Protein AF-W7BDD4-F1 (afdb_monomer_lite)

pLDDT: mean 86.6, std 10.97, range [45.09, 96.81]

Organism: NCBI:txid1265819

Secondary structure (DSSP, 8-state):
---HHHHHHHHHHHHHHHHHHHHHHHHHHHH---HHHHHHHHHHHHHHHHHHHHHHHHTHHHHHHTT---HHHHHHHHHHHHHHHHHHHHHHHHHHTS-PPPGGGGT--HHHHHHHHHHHHHHHHHHHHHHHHIIIIIS---HHHH--SHHHHHHHHH--HHHHHHHHHHHHHHHHHHHHT-

Foldseek 3Di:
DDDLVLLLVLLVVLLVQLVVLVVVLVCLVVVDVDPVCNLQCSLQSLLVSLVVSCCVSVPVLVVLQAVFDDPPLLVVLQVVCLVVVVVVVVVCCVVVVHDDDDPCLVPDEPVSLVPRVLSNLLSVLSSLLSNLCSVCVRVPDDSVVSDDDPLNVSCVVGVYSVSSSVSVSSSVVVVCVVSHVD

Radius of gyration: 17.55 Å; chains: 1; bounding box: 46×33×45 Å

Structure (mmCIF, N/CA/C/O backbone):
data_AF-W7BDD4-F1
#
_entry.id   AF-W7BDD4-F1
#
loop_
_atom_site.group_PDB
_atom_site.id
_atom_site.type_symbol
_atom_site.label_atom_id
_atom_site.label_alt_id
_atom_site.label_comp_id
_atom_site.label_asym_id
_atom_site.label_entity_id
_atom_site.label_seq_id
_atom_site.pdbx_PDB_ins_code
_atom_site.Cartn_x
_atom_site.Cartn_y
_atom_site.Cartn_z
_atom_site.occupancy
_atom_site.B_iso_or_equiv
_atom_site.auth_seq_id
_atom_site.auth_comp_id
_atom_site.auth_asym_id
_atom_site.auth_atom_id
_atom_site.pdbx_PDB_model_num
ATOM 1 N N . MET A 1 1 ? -22.333 1.802 19.879 1.00 45.09 1 MET A N 1
ATOM 2 C CA . MET A 1 1 ? -21.244 0.810 19.996 1.00 45.09 1 MET A CA 1
ATOM 3 C C . MET A 1 1 ? -21.472 -0.240 18.925 1.00 45.09 1 MET A C 1
ATOM 5 O O . MET A 1 1 ? -22.524 -0.866 18.953 1.00 45.09 1 MET A O 1
ATOM 9 N N . GLU A 1 2 ? -20.578 -0.361 17.939 1.00 57.28 2 GLU A N 1
ATOM 10 C CA . GLU A 1 2 ? -20.676 -1.432 16.935 1.00 57.28 2 GLU A CA 1
ATOM 11 C C . GLU A 1 2 ? -20.551 -2.805 17.618 1.00 57.28 2 GLU A C 1
ATOM 13 O O . GLU A 1 2 ? -19.867 -2.960 18.630 1.00 57.28 2 GLU A O 1
ATOM 18 N N . ASN A 1 3 ? -21.282 -3.796 17.106 1.00 76.31 3 ASN A N 1
ATOM 19 C CA . ASN A 1 3 ? -21.284 -5.151 17.648 1.00 76.31 3 ASN A CA 1
ATOM 20 C C . ASN A 1 3 ? -19.917 -5.817 17.362 1.00 76.31 3 ASN A C 1
ATOM 22 O O . ASN A 1 3 ? -19.571 -5.959 16.186 1.00 76.31 3 ASN A O 1
ATOM 26 N N . PRO A 1 4 ? -19.174 -6.297 18.380 1.00 78.19 4 PRO A N 1
ATOM 27 C CA . PRO A 1 4 ? -17.846 -6.899 18.201 1.00 78.19 4 PRO A CA 1
ATOM 28 C C . PRO A 1 4 ? -17.807 -8.057 17.194 1.00 78.19 4 PRO A C 1
ATOM 30 O O . PRO A 1 4 ? -16.793 -8.292 16.537 1.00 78.19 4 PRO A O 1
ATOM 33 N N . LEU A 1 5 ? -18.916 -8.789 17.043 1.00 79.69 5 LEU A N 1
ATOM 34 C CA . LEU A 1 5 ? -19.037 -9.864 16.057 1.00 79.69 5 LEU A CA 1
ATOM 35 C C . LEU A 1 5 ? -19.104 -9.327 14.623 1.00 79.69 5 LEU A C 1
ATOM 37 O O . LEU A 1 5 ? -18.570 -9.956 13.712 1.00 79.69 5 LEU A O 1
ATOM 41 N N . ILE A 1 6 ? -19.747 -8.174 14.414 1.00 84.31 6 ILE A N 1
ATOM 42 C CA . ILE A 1 6 ? -19.828 -7.521 13.101 1.00 84.31 6 ILE A CA 1
ATOM 43 C C . ILE A 1 6 ? -18.444 -7.018 12.691 1.00 84.31 6 ILE A C 1
ATOM 45 O O . ILE A 1 6 ? -18.032 -7.254 11.556 1.00 84.31 6 ILE A O 1
ATOM 49 N N . ASP A 1 7 ? -17.695 -6.407 13.610 1.00 86.25 7 ASP A N 1
ATOM 50 C CA . ASP A 1 7 ? -16.331 -5.954 13.324 1.00 86.25 7 ASP A CA 1
ATOM 51 C C . ASP A 1 7 ? -15.404 -7.115 12.978 1.00 86.25 7 ASP A C 1
ATOM 53 O O . ASP A 1 7 ? -14.725 -7.067 11.952 1.00 86.25 7 ASP A O 1
ATOM 57 N N . ARG A 1 8 ? -15.440 -8.213 13.741 1.00 90.19 8 ARG A N 1
ATOM 58 C CA . ARG A 1 8 ? -14.639 -9.400 13.410 1.00 90.19 8 ARG A CA 1
ATOM 59 C C . ARG A 1 8 ? -14.986 -9.968 12.034 1.00 90.19 8 ARG A C 1
ATOM 61 O O . ARG A 1 8 ? -14.080 -10.293 11.271 1.00 90.19 8 ARG A O 1
ATOM 68 N N . LYS A 1 9 ? -16.277 -10.034 11.681 1.00 92.19 9 LYS A N 1
ATOM 69 C CA . LYS A 1 9 ? -16.722 -10.460 10.341 1.00 92.19 9 LYS A CA 1
ATOM 70 C C . LYS A 1 9 ? -16.169 -9.552 9.240 1.00 92.19 9 LYS A C 1
ATOM 72 O O . LYS A 1 9 ? -15.631 -10.072 8.267 1.00 92.19 9 LYS A O 1
ATOM 77 N N . LYS A 1 10 ? -16.245 -8.224 9.405 1.00 93.00 10 LYS A N 1
ATOM 78 C CA . LYS A 1 10 ? -15.636 -7.260 8.469 1.00 93.00 10 LYS A CA 1
ATOM 79 C C . LYS A 1 10 ? -14.129 -7.508 8.335 1.00 93.00 10 LYS A C 1
ATOM 81 O O . LYS A 1 10 ? -13.620 -7.547 7.222 1.00 93.00 10 LYS A O 1
ATOM 86 N N . GLY A 1 11 ? -13.430 -7.729 9.452 1.00 93.00 11 GLY A N 1
ATOM 87 C CA . GLY A 1 11 ? -11.992 -8.006 9.475 1.00 93.00 11 GLY A CA 1
ATOM 88 C C . GLY A 1 11 ? -11.604 -9.250 8.672 1.00 93.00 11 GLY A C 1
ATOM 89 O O . GLY A 1 11 ? -10.758 -9.169 7.785 1.00 93.00 11 GLY A O 1
ATOM 90 N N . TYR A 1 12 ? -12.258 -10.387 8.924 1.00 94.38 12 TYR A N 1
ATOM 91 C CA . TYR A 1 12 ? -12.008 -11.612 8.156 1.00 94.38 12 TYR A CA 1
ATOM 92 C C . TYR A 1 12 ? -12.335 -11.446 6.672 1.00 94.38 12 TYR A C 1
ATOM 94 O O . TYR A 1 12 ? -11.579 -11.920 5.828 1.00 94.38 12 TYR A O 1
ATOM 102 N N . LEU A 1 13 ? -13.426 -10.746 6.353 1.00 96.12 13 LEU A N 1
ATOM 103 C CA . LEU A 1 13 ? -13.834 -10.504 4.974 1.00 96.12 13 LEU A CA 1
ATOM 104 C C . LEU A 1 13 ? -12.804 -9.660 4.211 1.00 96.12 13 LEU A C 1
ATOM 106 O O . LEU A 1 13 ? -12.457 -10.015 3.090 1.00 96.12 13 LEU A O 1
ATOM 110 N N . ILE A 1 14 ? -12.271 -8.595 4.820 1.00 96.00 14 ILE A N 1
ATOM 111 C CA . ILE A 1 14 ? -11.219 -7.768 4.206 1.00 96.00 14 ILE A CA 1
ATOM 112 C C . ILE A 1 14 ? -9.972 -8.606 3.919 1.00 96.00 14 ILE A C 1
ATOM 114 O O . ILE A 1 14 ? -9.432 -8.529 2.820 1.00 96.00 14 ILE A O 1
ATOM 118 N N . ILE A 1 15 ? -9.524 -9.425 4.878 1.00 94.62 15 ILE A N 1
ATOM 119 C CA . ILE A 1 15 ? -8.333 -10.268 4.700 1.00 94.62 15 ILE A CA 1
ATOM 120 C C . ILE A 1 15 ? -8.561 -11.307 3.599 1.00 94.62 15 ILE A C 1
ATOM 122 O O . ILE A 1 15 ? -7.702 -11.478 2.738 1.00 94.62 15 ILE A O 1
ATOM 126 N N . LEU A 1 16 ? -9.718 -11.974 3.598 1.00 96.31 16 LEU A N 1
ATOM 127 C CA . LEU A 1 16 ? -10.063 -12.958 2.575 1.00 96.31 16 LEU A CA 1
ATOM 128 C C . LEU A 1 16 ? -10.082 -12.325 1.181 1.00 96.31 16 LEU A C 1
ATOM 130 O O . LEU A 1 16 ? -9.476 -12.864 0.260 1.00 96.31 16 LEU A O 1
ATOM 134 N N . ILE A 1 17 ? -10.731 -11.167 1.036 1.00 96.44 17 ILE A N 1
ATOM 135 C CA . ILE A 1 17 ? -10.776 -10.451 -0.239 1.00 96.44 17 ILE A CA 1
ATOM 136 C C . ILE A 1 17 ? -9.374 -10.003 -0.654 1.00 96.44 17 ILE A C 1
ATOM 138 O O . ILE A 1 17 ? -9.021 -10.191 -1.806 1.00 96.44 17 ILE A O 1
ATOM 142 N N . ALA A 1 18 ? -8.545 -9.489 0.257 1.00 94.44 18 ALA A N 1
ATOM 143 C CA . ALA A 1 18 ? -7.176 -9.091 -0.070 1.00 94.44 18 ALA A CA 1
ATOM 144 C C . ALA A 1 18 ? -6.326 -10.269 -0.579 1.00 94.44 18 ALA A C 1
ATOM 146 O O . ALA A 1 18 ? -5.572 -10.107 -1.537 1.00 94.44 18 ALA A O 1
ATOM 147 N N . ILE A 1 19 ? -6.477 -11.459 0.019 1.00 94.44 19 ILE A N 1
ATOM 148 C CA . ILE A 1 19 ? -5.819 -12.686 -0.457 1.00 94.44 19 ILE A CA 1
ATOM 149 C C . ILE A 1 19 ? -6.317 -13.041 -1.860 1.00 94.44 19 ILE A C 1
ATOM 151 O O . ILE A 1 19 ? -5.500 -13.259 -2.748 1.00 94.44 19 ILE A O 1
ATOM 155 N N . ILE A 1 20 ? -7.636 -13.044 -2.078 1.00 95.88 20 ILE A N 1
ATOM 156 C CA . ILE A 1 20 ? -8.231 -13.332 -3.391 1.00 95.88 20 ILE A CA 1
ATOM 157 C C . ILE A 1 20 ? -7.739 -12.329 -4.439 1.00 95.88 20 ILE A C 1
ATOM 159 O O . ILE A 1 20 ? -7.295 -12.743 -5.505 1.00 95.88 20 ILE A O 1
ATOM 163 N N . THR A 1 21 ? -7.755 -11.030 -4.137 1.00 94.94 21 THR A N 1
ATOM 164 C CA . THR A 1 21 ? -7.259 -9.971 -5.022 1.00 94.94 21 THR A CA 1
ATOM 165 C C . THR A 1 21 ? -5.792 -10.199 -5.374 1.00 94.94 21 THR A C 1
ATOM 167 O O . THR A 1 21 ? -5.449 -10.203 -6.551 1.00 94.94 21 THR A O 1
ATOM 170 N N . GLY A 1 22 ? -4.934 -10.473 -4.385 1.00 91.06 22 GLY A N 1
ATOM 171 C CA . GLY A 1 22 ? -3.519 -10.762 -4.627 1.00 91.06 22 GLY A CA 1
ATOM 172 C C . GLY A 1 22 ? -3.302 -12.017 -5.478 1.00 91.06 22 GLY A C 1
ATOM 173 O O . GLY A 1 22 ? -2.483 -12.005 -6.392 1.00 91.06 22 GLY A O 1
ATOM 174 N N . SER A 1 23 ? -4.060 -13.089 -5.237 1.00 92.44 23 SER A N 1
ATOM 175 C CA . SER A 1 23 ? -3.989 -14.312 -6.046 1.00 92.44 23 SER A CA 1
ATOM 176 C C . SER A 1 23 ? -4.475 -14.096 -7.481 1.00 92.44 23 SER A C 1
ATOM 178 O O . SER A 1 23 ? -3.841 -14.579 -8.415 1.00 92.44 23 SER A O 1
ATOM 180 N N . LEU A 1 24 ? -5.566 -13.350 -7.674 1.00 94.00 24 LEU A N 1
ATOM 181 C CA . LEU A 1 24 ? -6.080 -13.016 -9.004 1.00 94.00 24 LEU A CA 1
ATOM 182 C C . LEU A 1 24 ? -5.120 -12.106 -9.771 1.00 94.00 24 LEU A C 1
ATOM 184 O O . LEU A 1 24 ? -4.930 -12.312 -10.965 1.00 94.00 24 LEU A O 1
ATOM 188 N N . TYR A 1 25 ? -4.477 -11.157 -9.087 1.00 91.81 25 TYR A N 1
ATOM 189 C CA . TYR A 1 25 ? -3.449 -10.302 -9.676 1.00 91.81 25 TYR A CA 1
ATOM 190 C C . TYR A 1 25 ? -2.301 -11.131 -10.271 1.00 91.81 25 TYR A C 1
ATOM 192 O O . TYR A 1 25 ? -1.921 -10.922 -11.419 1.00 91.81 25 TYR A O 1
ATOM 200 N N . GLN A 1 26 ? -1.818 -12.142 -9.539 1.00 90.12 26 GLN A N 1
ATOM 201 C CA . GLN A 1 26 ? -0.775 -13.054 -10.033 1.00 90.12 26 GLN A CA 1
ATOM 202 C C . GLN A 1 26 ? -1.238 -13.925 -11.209 1.00 90.12 26 GLN A C 1
ATOM 204 O O . GLN A 1 26 ? -0.418 -14.379 -12.001 1.00 90.12 26 GLN A O 1
ATOM 209 N N . ALA A 1 27 ? -2.546 -14.153 -11.347 1.00 91.88 27 ALA A N 1
ATOM 210 C CA . ALA A 1 27 ? -3.117 -14.918 -12.449 1.00 91.88 27 ALA A CA 1
ATOM 211 C C . ALA A 1 27 ? -3.376 -14.080 -13.716 1.00 91.88 27 ALA A C 1
ATOM 213 O O . ALA A 1 27 ? -3.622 -14.662 -14.774 1.00 91.88 27 ALA A O 1
ATOM 214 N N . LEU A 1 28 ? -3.302 -12.741 -13.651 1.00 90.62 28 LEU A N 1
ATOM 215 C CA . LEU A 1 28 ? -3.559 -11.858 -14.799 1.00 90.62 28 LEU A CA 1
ATOM 216 C C . LEU A 1 28 ? -2.740 -12.216 -16.056 1.00 90.62 28 LEU A C 1
ATOM 218 O O . LEU A 1 28 ? -3.347 -12.270 -17.130 1.00 90.62 28 LEU A O 1
ATOM 222 N N . PRO A 1 29 ? -1.429 -12.535 -15.972 1.00 90.44 29 PRO A N 1
ATOM 223 C CA . PRO A 1 29 ? -0.635 -12.890 -17.152 1.00 90.44 29 PRO A CA 1
ATOM 224 C C . PRO A 1 29 ? -1.104 -14.170 -17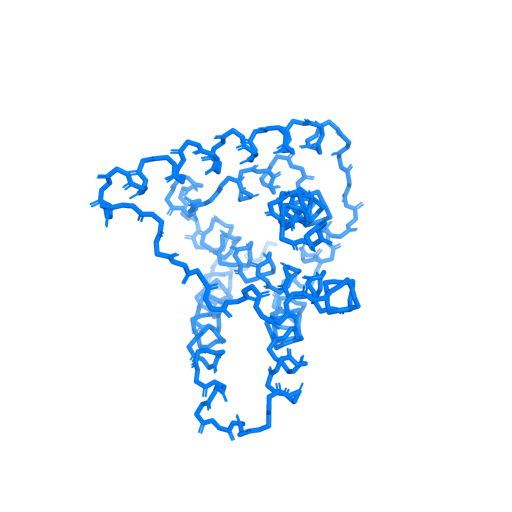.859 1.00 90.44 29 PRO A C 1
ATOM 226 O O . PRO A 1 29 ? -0.812 -14.366 -19.035 1.00 90.44 29 PRO A O 1
ATOM 229 N N . HIS A 1 30 ? -1.835 -15.050 -17.166 1.00 90.94 30 HIS A N 1
ATOM 230 C CA . HIS A 1 30 ? -2.387 -16.273 -17.757 1.00 90.94 30 HIS A CA 1
ATOM 231 C C . HIS A 1 30 ? -3.702 -16.035 -18.507 1.00 90.94 30 HIS A C 1
ATOM 233 O O . HIS A 1 30 ? -4.104 -16.870 -19.315 1.00 90.94 30 HIS A O 1
ATOM 239 N N . VAL A 1 31 ? -4.378 -14.916 -18.237 1.00 90.06 31 VAL A N 1
ATOM 240 C CA . VAL A 1 31 ? -5.686 -14.579 -18.820 1.00 90.06 31 VAL A CA 1
ATOM 241 C C . VAL A 1 31 ? -5.549 -13.529 -19.921 1.00 90.06 31 VAL A C 1
ATOM 243 O O . VAL A 1 31 ? -6.290 -13.560 -20.902 1.00 90.06 31 VAL A O 1
ATOM 246 N N . ILE A 1 32 ? -4.602 -12.599 -19.779 1.00 89.75 32 ILE A N 1
ATOM 247 C CA . ILE A 1 32 ? -4.411 -11.478 -20.699 1.00 89.75 32 ILE A CA 1
ATOM 248 C C . ILE A 1 32 ? -3.110 -11.676 -21.472 1.00 89.75 32 ILE A C 1
ATOM 250 O O . ILE A 1 32 ? -2.023 -11.569 -20.917 1.00 89.75 32 ILE A O 1
ATOM 254 N N . SER A 1 33 ? -3.224 -11.908 -22.779 1.00 87.81 33 SER A N 1
ATOM 255 C CA . SER A 1 33 ? -2.062 -12.107 -23.658 1.00 87.81 33 SER A CA 1
ATOM 256 C C . SER A 1 33 ? -1.463 -10.805 -24.208 1.00 87.81 33 SER A C 1
ATOM 258 O O . SER A 1 33 ? -0.348 -10.815 -24.720 1.00 87.81 33 SER A O 1
ATOM 260 N N . SER A 1 34 ? -2.189 -9.683 -24.140 1.00 89.12 34 SER A N 1
ATOM 261 C CA . SER A 1 34 ? -1.686 -8.377 -24.590 1.00 89.12 34 SER A CA 1
ATOM 262 C C . SER A 1 34 ? -0.854 -7.719 -23.491 1.00 89.12 34 SER A C 1
ATOM 264 O O . SER A 1 34 ? -1.375 -7.454 -22.410 1.00 89.12 34 SER A O 1
ATOM 266 N N . THR A 1 35 ? 0.408 -7.401 -23.786 1.00 83.31 35 THR A N 1
ATOM 267 C CA . THR A 1 35 ? 1.341 -6.751 -22.848 1.00 83.31 35 THR A CA 1
ATOM 268 C C . THR A 1 35 ? 0.824 -5.398 -22.363 1.00 83.31 35 THR A C 1
ATOM 270 O O . THR A 1 35 ? 0.711 -5.177 -21.163 1.00 83.31 35 THR A O 1
ATOM 273 N N . VAL A 1 36 ? 0.385 -4.537 -23.285 1.00 82.81 36 VAL A N 1
ATOM 274 C CA . VAL A 1 36 ? -0.165 -3.208 -22.963 1.00 82.81 36 VAL A CA 1
ATOM 275 C C . VAL A 1 36 ? -1.416 -3.312 -22.084 1.00 82.81 36 VAL A C 1
ATOM 277 O O . VAL A 1 36 ? -1.578 -2.552 -21.125 1.00 82.81 36 VAL A O 1
ATOM 280 N N . ALA A 1 37 ? -2.312 -4.254 -22.395 1.00 85.69 37 ALA A N 1
ATOM 281 C CA . ALA A 1 37 ? -3.518 -4.463 -21.601 1.00 85.69 37 ALA A CA 1
ATOM 282 C C . ALA A 1 37 ? -3.188 -5.030 -20.215 1.00 85.69 37 ALA A C 1
ATOM 284 O O . ALA A 1 37 ? -3.782 -4.590 -19.236 1.00 85.69 37 ALA A O 1
ATOM 285 N N . LEU A 1 38 ? -2.242 -5.970 -20.127 1.00 88.06 38 LEU A N 1
ATOM 286 C CA . LEU A 1 38 ? -1.797 -6.579 -18.875 1.00 88.06 38 LEU A CA 1
ATOM 287 C C . LEU A 1 38 ? -1.171 -5.542 -17.940 1.00 88.06 38 LEU A C 1
ATOM 289 O O . LEU A 1 38 ? -1.531 -5.492 -16.769 1.00 88.06 38 LEU A O 1
ATOM 293 N N . GLU A 1 39 ? -0.288 -4.692 -18.457 1.00 85.00 39 GLU A N 1
ATOM 294 C CA . GLU A 1 39 ? 0.356 -3.614 -17.702 1.00 85.00 39 GLU A CA 1
ATOM 295 C C . GLU A 1 39 ? -0.656 -2.586 -17.196 1.00 85.00 39 GLU A C 1
ATOM 297 O O . GLU A 1 39 ? -0.679 -2.254 -16.010 1.00 85.00 39 GLU A O 1
ATOM 302 N N . THR A 1 40 ? -1.538 -2.121 -18.086 1.00 86.25 40 THR A N 1
ATOM 303 C CA . THR A 1 40 ? -2.574 -1.149 -17.726 1.00 86.25 40 THR A CA 1
ATOM 304 C C . THR A 1 40 ? -3.511 -1.750 -16.682 1.00 86.25 40 THR A C 1
ATOM 306 O O . THR A 1 40 ? -3.729 -1.162 -15.628 1.00 86.25 40 THR A O 1
ATOM 309 N N . LEU A 1 41 ? -4.050 -2.946 -16.929 1.00 89.81 41 LEU A N 1
ATOM 310 C CA . LEU A 1 41 ? -4.953 -3.598 -15.984 1.00 89.81 41 LEU A CA 1
ATOM 311 C C . LEU A 1 41 ? -4.253 -3.883 -14.662 1.00 89.81 41 LEU A C 1
ATOM 313 O O . LEU A 1 41 ? -4.832 -3.584 -13.625 1.00 89.81 41 LEU A O 1
ATOM 317 N N . GLY A 1 42 ? -3.013 -4.371 -14.684 1.00 89.19 42 GLY A N 1
ATOM 318 C CA . GLY A 1 42 ? -2.215 -4.613 -13.486 1.00 89.19 42 GLY A CA 1
ATOM 319 C C . GLY A 1 42 ? -2.064 -3.357 -12.625 1.00 89.19 42 GLY A C 1
ATOM 320 O O . GLY A 1 42 ? -2.360 -3.394 -11.430 1.00 89.19 42 GLY A O 1
ATOM 321 N N . ALA A 1 43 ? -1.724 -2.219 -13.236 1.00 90.38 43 ALA A N 1
ATOM 322 C CA . ALA A 1 43 ? -1.559 -0.953 -12.524 1.00 90.38 43 ALA A CA 1
ATOM 323 C C . ALA A 1 43 ? -2.832 -0.493 -11.788 1.00 90.38 43 ALA A C 1
ATOM 325 O O . ALA A 1 43 ? -2.750 0.080 -10.702 1.00 90.38 43 ALA A O 1
ATOM 326 N N . TYR A 1 44 ? -4.016 -0.768 -12.346 1.00 93.62 44 TYR A N 1
ATOM 327 C CA . TYR A 1 44 ? -5.292 -0.346 -11.758 1.00 93.62 44 TYR A CA 1
ATOM 328 C C . TYR A 1 44 ? -6.020 -1.446 -10.963 1.00 93.62 44 TYR A C 1
ATOM 330 O O . TYR A 1 44 ? -6.938 -1.143 -10.201 1.00 93.62 44 TYR A O 1
ATOM 338 N N . PHE A 1 45 ? -5.636 -2.718 -11.098 1.00 94.50 45 PHE A N 1
ATOM 339 C CA . PHE A 1 45 ? -6.387 -3.859 -10.562 1.00 94.50 45 PHE A CA 1
ATOM 340 C C . PHE A 1 45 ? -6.549 -3.789 -9.040 1.00 94.50 45 PHE A C 1
ATOM 342 O O . PHE A 1 45 ? -7.668 -3.778 -8.517 1.00 94.50 45 PHE A O 1
ATOM 349 N N . ASN A 1 46 ? -5.425 -3.686 -8.327 1.00 94.44 46 ASN A N 1
ATOM 350 C CA . ASN A 1 46 ? -5.415 -3.679 -6.866 1.00 94.44 46 ASN A CA 1
ATOM 351 C C . ASN A 1 46 ? -6.105 -2.433 -6.309 1.00 94.44 46 ASN A C 1
ATOM 353 O O . ASN A 1 46 ? -6.909 -2.546 -5.383 1.00 94.44 46 ASN A O 1
ATOM 357 N N . VAL A 1 47 ? -5.836 -1.257 -6.892 1.00 95.81 47 VAL A N 1
ATOM 358 C CA . VAL A 1 47 ? -6.426 0.003 -6.423 1.00 95.81 47 VAL A CA 1
ATOM 359 C C . VAL A 1 47 ? -7.938 -0.003 -6.601 1.00 95.81 47 VAL A C 1
ATOM 361 O O . VAL A 1 47 ? -8.641 0.313 -5.649 1.00 95.81 47 VAL A O 1
ATOM 364 N N . LEU A 1 48 ? -8.467 -0.439 -7.747 1.00 96.06 48 LEU A N 1
ATOM 365 C CA . LEU A 1 48 ? -9.911 -0.445 -7.986 1.00 96.06 48 LEU A CA 1
ATOM 366 C C . LEU A 1 48 ? -10.639 -1.402 -7.038 1.00 96.06 48 LEU A C 1
ATOM 368 O O . LEU A 1 48 ? -11.598 -1.004 -6.374 1.00 96.06 48 LEU A O 1
ATOM 372 N N . ILE A 1 49 ? -10.170 -2.649 -6.935 1.00 96.06 49 ILE A N 1
ATOM 373 C CA . ILE A 1 49 ? -10.835 -3.667 -6.115 1.00 96.06 49 ILE A CA 1
ATOM 374 C C . ILE A 1 49 ? -10.742 -3.302 -4.634 1.00 96.06 49 ILE A C 1
ATOM 376 O O . ILE A 1 49 ? -11.763 -3.265 -3.941 1.00 96.06 49 ILE A O 1
ATOM 380 N N . MET A 1 50 ? -9.540 -2.991 -4.140 1.00 96.56 50 MET A N 1
ATOM 381 C CA . MET A 1 50 ? -9.359 -2.698 -2.720 1.00 96.56 50 MET A CA 1
ATOM 382 C C . MET A 1 50 ? -10.021 -1.385 -2.318 1.00 96.56 50 MET A C 1
ATOM 384 O O . MET A 1 50 ? -10.594 -1.324 -1.232 1.00 96.56 50 MET A O 1
ATOM 388 N N . PHE A 1 51 ? -10.032 -0.363 -3.179 1.00 96.69 51 PHE A N 1
ATOM 389 C CA . PHE A 1 51 ? -10.748 0.879 -2.892 1.00 96.69 51 PHE A CA 1
ATOM 390 C C . PHE A 1 51 ? -12.243 0.620 -2.694 1.00 96.69 51 PHE A C 1
ATOM 392 O O . PHE A 1 51 ? -12.800 1.031 -1.678 1.00 96.69 51 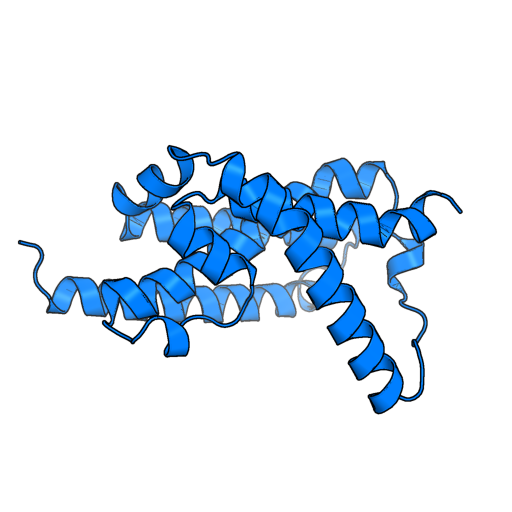PHE A O 1
ATOM 399 N N . ILE A 1 52 ? -12.891 -0.105 -3.615 1.00 96.81 52 ILE A N 1
ATOM 400 C CA . ILE A 1 52 ? -14.325 -0.421 -3.520 1.00 96.81 52 ILE A CA 1
ATOM 401 C C . ILE A 1 52 ? -14.614 -1.225 -2.249 1.00 96.81 52 ILE A C 1
ATOM 403 O O . ILE A 1 52 ? -15.519 -0.885 -1.487 1.00 96.81 52 ILE A O 1
ATOM 407 N N . VAL A 1 53 ? -13.832 -2.271 -1.985 1.00 95.94 53 VAL A N 1
ATOM 408 C CA . VAL A 1 53 ? -14.031 -3.159 -0.831 1.00 95.94 53 VAL A CA 1
ATOM 409 C C . VAL A 1 53 ? -13.877 -2.400 0.485 1.00 95.94 53 VAL A C 1
ATOM 411 O O . VAL A 1 53 ? -14.743 -2.487 1.359 1.00 95.94 53 VAL A O 1
ATOM 414 N N . LEU A 1 54 ? -12.800 -1.627 0.631 1.00 96.44 54 LEU A N 1
ATOM 415 C CA . LEU A 1 54 ? -12.535 -0.865 1.849 1.00 96.44 54 LEU A CA 1
ATOM 416 C C . LEU A 1 54 ? -13.556 0.259 2.031 1.00 96.44 54 LEU A C 1
ATOM 418 O O . LEU A 1 54 ? -14.058 0.447 3.139 1.00 96.44 54 LEU A O 1
ATOM 422 N N . PHE A 1 55 ? -13.945 0.940 0.954 1.00 96.19 55 PHE A N 1
ATOM 423 C CA . PHE A 1 55 ? -14.998 1.948 0.997 1.00 96.19 55 PHE A CA 1
ATOM 424 C C . PHE A 1 55 ? -16.332 1.360 1.475 1.00 96.19 55 PHE A C 1
ATOM 426 O O . PHE A 1 55 ? -16.967 1.925 2.365 1.00 96.19 55 PHE A O 1
ATOM 433 N N . LEU A 1 56 ? -16.745 0.203 0.949 1.00 95.31 56 LEU A N 1
ATOM 434 C CA . LEU A 1 56 ? -18.013 -0.431 1.322 1.00 95.31 56 LEU A CA 1
ATOM 435 C C . LEU A 1 56 ? -18.014 -0.967 2.761 1.00 95.31 56 LEU A C 1
ATOM 437 O O . LEU A 1 56 ? -19.027 -0.838 3.457 1.00 95.31 56 LEU A O 1
ATOM 441 N N . LEU A 1 57 ? -16.903 -1.558 3.215 1.00 94.56 57 LEU A N 1
ATOM 442 C CA . LEU A 1 57 ? -16.825 -2.235 4.516 1.00 94.56 57 LEU A CA 1
ATOM 443 C C . LEU A 1 57 ? -16.470 -1.305 5.683 1.00 94.56 57 LEU A C 1
ATOM 445 O O . LEU A 1 57 ? -16.980 -1.503 6.789 1.00 94.56 57 LEU A O 1
ATOM 449 N N . LEU A 1 58 ? -15.611 -0.310 5.451 1.00 93.75 58 LEU A N 1
ATOM 450 C CA . LEU A 1 58 ? -15.083 0.585 6.489 1.00 93.75 58 LEU A CA 1
ATOM 451 C C . LEU A 1 58 ? -15.679 2.002 6.422 1.00 93.75 58 LEU A C 1
ATOM 453 O O . LEU A 1 58 ? -15.701 2.700 7.436 1.00 93.75 58 LEU A O 1
ATOM 457 N N . LYS A 1 59 ? -16.195 2.432 5.261 1.00 91.44 59 LYS A N 1
ATOM 458 C CA . LYS A 1 59 ? -16.877 3.723 5.041 1.00 91.44 59 LYS A CA 1
ATOM 459 C C . LYS A 1 59 ? -16.150 4.919 5.670 1.00 91.44 59 LYS A C 1
ATOM 461 O O . LYS A 1 59 ? -15.175 5.411 5.113 1.00 91.44 59 LYS A O 1
ATOM 466 N N . SER A 1 60 ? -16.623 5.400 6.823 1.00 91.75 60 SER A N 1
ATOM 467 C CA . SER A 1 60 ? -16.077 6.569 7.516 1.00 91.75 60 SER A CA 1
ATOM 468 C C . SER A 1 60 ? -14.635 6.370 7.966 1.00 91.75 60 SER A C 1
ATOM 470 O O . SER A 1 60 ? -13.854 7.310 7.873 1.00 91.75 60 SER A O 1
ATOM 472 N N . GLU A 1 61 ? -14.278 5.165 8.418 1.00 92.88 61 GLU A N 1
ATOM 473 C CA . GLU A 1 61 ? -12.905 4.842 8.819 1.00 92.88 61 GLU A CA 1
ATOM 474 C C . GLU A 1 61 ? -11.965 4.927 7.613 1.00 92.88 61 GLU A C 1
ATOM 476 O O . GLU A 1 61 ? -10.895 5.511 7.716 1.00 92.88 61 GLU A O 1
ATOM 481 N N . PHE A 1 62 ? -12.395 4.416 6.456 1.00 95.06 62 PHE A N 1
ATOM 482 C CA . PHE A 1 62 ? -11.626 4.480 5.215 1.00 95.06 62 PHE A CA 1
ATOM 483 C C . PHE A 1 62 ? -11.466 5.911 4.701 1.00 95.06 62 PHE A C 1
ATOM 485 O O . PHE A 1 62 ? -10.363 6.331 4.370 1.00 95.06 62 PHE A O 1
ATOM 492 N N . LEU A 1 63 ? -12.553 6.688 4.677 1.00 94.44 63 LEU A N 1
ATOM 493 C CA . LEU A 1 63 ? -12.502 8.088 4.252 1.00 94.44 63 LEU A CA 1
ATOM 494 C C . LEU A 1 63 ? -11.610 8.941 5.158 1.00 94.44 63 LEU A C 1
ATOM 496 O O . LEU A 1 63 ? -11.050 9.929 4.693 1.00 94.44 63 LEU A O 1
ATOM 500 N N . ASP A 1 64 ? -11.472 8.581 6.435 1.00 94.25 64 ASP A N 1
ATOM 501 C CA . ASP A 1 64 ? -10.569 9.267 7.357 1.00 94.25 64 ASP A CA 1
ATOM 502 C C . ASP A 1 64 ? -9.098 9.144 6.925 1.00 94.25 64 ASP A C 1
ATOM 504 O O . ASP A 1 64 ? -8.357 10.120 7.013 1.00 94.25 64 ASP A O 1
ATOM 508 N N . TRP A 1 65 ? -8.690 8.013 6.337 1.00 94.19 65 TRP A N 1
ATOM 509 C CA . TRP A 1 65 ? -7.305 7.785 5.892 1.00 94.19 65 TRP A CA 1
ATOM 510 C C . TRP A 1 65 ? -6.829 8.786 4.833 1.00 94.19 65 TRP A C 1
ATOM 512 O O . TRP A 1 65 ? -5.631 9.041 4.716 1.00 94.19 65 TRP A O 1
ATOM 522 N N . PHE A 1 66 ? -7.759 9.359 4.066 1.00 93.81 66 PHE A N 1
ATOM 523 C CA . PHE A 1 66 ? -7.477 10.335 3.010 1.00 93.81 66 PHE A CA 1
ATOM 524 C C . PHE A 1 66 ? -7.553 11.787 3.494 1.00 93.81 66 PHE A C 1
ATOM 526 O O . PHE A 1 66 ? -7.217 12.696 2.736 1.00 93.81 66 PHE A O 1
ATOM 533 N N . LYS A 1 67 ? -8.001 12.031 4.730 1.00 91.62 67 LYS A N 1
ATOM 534 C CA . LYS A 1 67 ? -8.132 13.390 5.282 1.00 91.62 67 LYS A CA 1
ATOM 535 C C . LYS A 1 67 ? -6.861 13.873 5.957 1.00 91.62 67 LYS A C 1
ATOM 537 O O . LYS A 1 67 ? -6.617 15.075 6.017 1.00 91.62 67 LYS A O 1
ATOM 542 N N . HIS A 1 68 ? -6.068 12.949 6.488 1.00 88.31 68 HIS A N 1
ATOM 543 C CA . HIS A 1 68 ? -4.860 13.292 7.224 1.00 88.31 68 HIS A CA 1
ATOM 544 C C . HIS A 1 68 ? -3.678 13.435 6.281 1.00 88.31 68 HIS A C 1
ATOM 546 O O . HIS A 1 68 ? -3.542 12.706 5.298 1.00 88.31 68 HIS A O 1
ATOM 552 N N . PHE A 1 69 ? -2.781 14.348 6.625 1.00 91.25 69 PHE A N 1
ATOM 553 C CA . PHE A 1 69 ? -1.477 14.483 5.999 1.00 91.25 69 PHE A CA 1
ATOM 554 C C . PHE A 1 69 ? -0.467 14.894 7.064 1.00 91.25 69 PHE A C 1
ATOM 556 O O . PHE A 1 69 ? -0.758 15.740 7.909 1.00 91.25 69 PHE A O 1
ATOM 563 N N . SER A 1 70 ? 0.726 14.301 7.050 1.00 91.38 70 SER A N 1
ATOM 564 C CA . SER A 1 70 ? 1.757 14.622 8.035 1.00 91.38 70 SER A CA 1
ATOM 565 C C . SER A 1 70 ? 3.118 14.812 7.387 1.00 91.38 70 SER A C 1
ATOM 567 O O . SER A 1 70 ? 3.814 13.852 7.059 1.00 91.38 70 SER A O 1
ATOM 569 N N . PHE A 1 71 ? 3.533 16.074 7.290 1.00 92.06 71 PHE A N 1
ATOM 570 C CA . PHE A 1 71 ? 4.836 16.441 6.742 1.00 92.06 71 PHE A CA 1
ATOM 571 C C . PHE A 1 71 ? 6.002 15.901 7.584 1.00 92.06 71 PHE A C 1
ATOM 573 O O . PHE A 1 71 ? 7.008 15.442 7.049 1.00 92.06 71 PHE A O 1
ATOM 580 N N . LYS A 1 72 ? 5.832 15.857 8.914 1.00 93.12 72 LYS A N 1
ATOM 581 C CA . LYS A 1 72 ? 6.808 15.265 9.840 1.00 93.12 72 LYS A CA 1
ATOM 582 C C . LYS A 1 72 ? 7.117 13.810 9.479 1.00 93.12 72 LYS A C 1
ATOM 584 O O . LYS A 1 72 ? 8.280 13.425 9.419 1.00 93.12 72 LYS A O 1
ATOM 589 N N . TRP A 1 73 ? 6.080 13.000 9.259 1.00 92.44 73 TRP A N 1
ATOM 590 C CA . TRP A 1 73 ? 6.252 11.579 8.950 1.00 92.44 73 TRP A CA 1
ATOM 591 C C . TRP A 1 73 ? 6.709 11.333 7.517 1.00 92.44 73 TRP A C 1
ATOM 593 O O . TRP A 1 73 ? 7.372 10.332 7.286 1.00 92.44 73 TRP A O 1
ATOM 603 N N . LEU A 1 74 ? 6.440 12.256 6.594 1.00 92.12 74 LEU A N 1
ATOM 604 C CA . LEU A 1 74 ? 7.006 12.227 5.247 1.00 92.12 74 LEU A CA 1
ATOM 605 C C . LEU A 1 74 ? 8.529 12.433 5.276 1.00 92.12 74 LEU A C 1
ATOM 607 O O . LEU A 1 74 ? 9.260 11.601 4.744 1.00 92.12 74 LEU A O 1
ATOM 611 N N . ILE A 1 75 ? 9.016 13.470 5.976 1.00 91.44 75 ILE A N 1
ATOM 612 C CA . ILE A 1 75 ? 10.462 13.738 6.115 1.00 91.44 75 ILE A CA 1
ATOM 613 C C . ILE A 1 75 ? 11.187 12.582 6.802 1.00 91.44 75 ILE A C 1
ATOM 615 O O . ILE A 1 75 ? 12.324 12.292 6.458 1.00 91.44 75 ILE A O 1
ATOM 619 N N . ILE A 1 76 ? 10.559 11.929 7.781 1.00 92.06 76 ILE A N 1
ATOM 620 C CA . ILE A 1 76 ? 11.159 10.775 8.466 1.00 92.06 76 ILE A CA 1
ATOM 621 C C . ILE A 1 76 ? 11.070 9.519 7.590 1.00 92.06 76 ILE A C 1
ATOM 623 O O . ILE A 1 76 ? 12.014 8.735 7.533 1.00 92.06 76 ILE A O 1
ATOM 627 N N . GLY A 1 77 ? 9.935 9.314 6.923 1.00 90.00 77 GLY A N 1
ATOM 628 C CA . GLY A 1 77 ? 9.622 8.097 6.186 1.00 90.00 77 GLY A CA 1
ATOM 629 C C . GLY A 1 77 ? 10.508 7.883 4.968 1.00 90.00 77 GLY A C 1
ATOM 630 O O . GLY A 1 77 ? 11.007 6.777 4.796 1.00 90.00 77 GLY A O 1
ATOM 631 N N . ILE A 1 78 ? 10.754 8.930 4.172 1.00 91.00 78 ILE A N 1
ATOM 632 C CA . ILE A 1 78 ? 11.593 8.853 2.962 1.00 91.00 78 ILE A CA 1
ATOM 633 C C . ILE A 1 78 ? 13.015 8.341 3.271 1.00 91.00 78 ILE A C 1
ATOM 635 O O . ILE A 1 78 ? 13.385 7.285 2.754 1.00 91.00 78 ILE A O 1
ATOM 639 N N . PRO A 1 79 ? 13.825 9.007 4.121 1.00 91.50 79 PRO A N 1
ATOM 640 C CA . PRO A 1 79 ? 15.179 8.548 4.416 1.00 91.50 79 PRO A CA 1
ATOM 641 C C . PRO A 1 79 ? 15.172 7.201 5.135 1.00 91.50 79 PRO A C 1
ATOM 643 O O . PRO A 1 79 ? 16.031 6.366 4.869 1.00 91.50 79 PRO A O 1
ATOM 646 N N . PHE A 1 80 ? 14.195 6.951 6.012 1.00 91.19 80 PHE A N 1
ATOM 647 C CA . PHE A 1 80 ? 14.102 5.672 6.706 1.00 91.19 80 PHE A CA 1
ATOM 648 C C . PHE A 1 80 ? 13.857 4.510 5.736 1.00 91.19 80 PHE A C 1
ATOM 650 O O . PHE A 1 80 ? 14.541 3.491 5.830 1.00 91.19 80 PHE A O 1
ATOM 657 N N . LEU A 1 81 ? 12.934 4.665 4.781 1.00 90.06 81 LEU A N 1
ATOM 658 C CA . LEU A 1 81 ? 12.651 3.633 3.786 1.00 90.06 81 LEU A CA 1
ATOM 659 C C . LEU A 1 81 ? 13.846 3.413 2.849 1.00 90.06 81 LEU A C 1
ATOM 661 O O . LEU A 1 81 ? 14.179 2.265 2.577 1.00 90.06 81 LEU A O 1
ATOM 665 N N . LEU A 1 82 ? 14.550 4.476 2.442 1.00 88.94 82 LEU A N 1
ATOM 666 C CA . LEU A 1 82 ? 15.782 4.366 1.649 1.00 88.94 82 LEU A CA 1
ATOM 667 C C . LEU A 1 82 ? 16.878 3.581 2.381 1.00 88.94 82 LEU A C 1
ATOM 669 O O . LEU A 1 82 ? 17.492 2.690 1.794 1.00 88.94 82 LEU A O 1
ATOM 673 N N . ILE A 1 83 ? 17.101 3.871 3.666 1.00 90.00 83 ILE A N 1
ATOM 674 C CA . ILE A 1 83 ? 18.086 3.155 4.489 1.00 90.00 83 ILE A CA 1
ATOM 675 C C . ILE A 1 83 ? 17.699 1.680 4.606 1.00 90.00 83 ILE A C 1
ATOM 677 O O . ILE A 1 83 ? 18.510 0.808 4.297 1.00 90.00 83 ILE A O 1
ATOM 681 N N . VAL A 1 84 ? 16.461 1.387 5.018 1.00 88.50 84 VAL A N 1
ATOM 682 C CA . VAL A 1 84 ? 15.994 0.003 5.194 1.00 88.50 84 VAL A CA 1
ATOM 683 C C . VAL A 1 84 ? 16.030 -0.761 3.870 1.00 88.50 84 VAL A C 1
ATOM 685 O O . VAL A 1 84 ? 16.501 -1.895 3.850 1.00 88.50 84 VAL A O 1
ATOM 688 N N . GLY A 1 85 ? 15.599 -0.144 2.769 1.00 85.81 85 GLY A N 1
ATOM 689 C CA . GLY A 1 85 ? 15.621 -0.743 1.435 1.00 85.81 85 GLY A CA 1
ATOM 690 C C . GLY A 1 85 ? 17.037 -1.056 0.956 1.00 85.81 85 GLY A C 1
ATOM 691 O O . GLY A 1 85 ? 17.295 -2.160 0.481 1.00 85.81 85 GLY A O 1
ATOM 692 N N . THR A 1 86 ? 17.984 -0.136 1.161 1.00 85.50 86 THR A N 1
ATOM 693 C CA . THR A 1 86 ? 19.393 -0.344 0.786 1.00 85.50 86 THR A CA 1
ATOM 694 C C . THR A 1 86 ? 20.027 -1.464 1.610 1.00 85.50 86 THR A C 1
ATOM 696 O O . THR A 1 86 ? 20.693 -2.342 1.060 1.00 85.50 86 THR A O 1
ATOM 699 N N . LEU A 1 87 ? 19.788 -1.478 2.926 1.00 88.56 87 LEU A N 1
ATOM 700 C CA . LEU A 1 87 ? 20.280 -2.530 3.817 1.00 88.56 87 LEU A CA 1
ATOM 701 C C . LEU A 1 87 ? 19.683 -3.897 3.464 1.00 88.56 87 LEU A C 1
ATOM 703 O O . LEU A 1 87 ? 20.424 -4.870 3.346 1.00 88.56 87 LEU A O 1
ATOM 707 N N . ALA A 1 88 ? 18.368 -3.971 3.247 1.00 86.94 88 ALA A N 1
ATOM 708 C CA . ALA A 1 88 ? 17.691 -5.202 2.850 1.00 86.94 88 ALA A CA 1
ATOM 709 C C . ALA A 1 88 ? 18.209 -5.726 1.502 1.00 86.94 88 ALA A C 1
ATOM 711 O O . ALA A 1 88 ? 18.501 -6.913 1.387 1.00 86.94 88 ALA A O 1
ATOM 712 N N . SER A 1 89 ? 18.399 -4.840 0.518 1.00 82.06 89 SER A N 1
ATOM 713 C CA . SER A 1 89 ? 18.980 -5.179 -0.788 1.00 82.06 89 SER A CA 1
ATOM 714 C C . SER A 1 89 ? 20.415 -5.700 -0.662 1.00 82.06 89 SER A C 1
ATOM 716 O O . SER A 1 89 ? 20.776 -6.707 -1.269 1.00 82.06 89 SER A O 1
ATOM 718 N N . SER A 1 90 ? 21.222 -5.077 0.202 1.00 85.88 90 SER A N 1
ATOM 719 C CA . SER A 1 90 ? 22.608 -5.489 0.453 1.00 85.88 90 SER A CA 1
ATOM 720 C C . SER A 1 90 ? 22.671 -6.880 1.090 1.00 85.88 90 SER A C 1
ATOM 722 O O . SER A 1 90 ? 23.440 -7.730 0.650 1.00 85.88 90 SER A O 1
ATOM 724 N N . ILE A 1 91 ? 21.816 -7.138 2.086 1.00 87.00 91 ILE A N 1
ATOM 725 C CA . ILE A 1 91 ? 21.682 -8.456 2.720 1.00 87.00 91 ILE A CA 1
ATOM 726 C C . ILE A 1 91 ? 21.220 -9.497 1.696 1.00 87.00 91 ILE A C 1
ATOM 728 O O . ILE A 1 91 ? 21.790 -10.583 1.628 1.00 87.00 91 ILE A O 1
ATOM 732 N N . TRP A 1 92 ? 20.217 -9.168 0.878 1.00 83.88 92 TRP A N 1
ATOM 733 C CA . TRP A 1 92 ? 19.715 -10.075 -0.149 1.00 83.88 92 TRP A CA 1
ATOM 734 C C . TRP A 1 92 ? 20.787 -10.425 -1.181 1.00 83.88 92 TRP A C 1
ATOM 736 O O . TRP A 1 92 ? 20.966 -11.598 -1.482 1.00 83.88 92 TRP A O 1
ATOM 746 N N . SER A 1 93 ? 21.551 -9.443 -1.662 1.00 84.12 93 SER A N 1
ATOM 747 C CA . SER A 1 93 ? 22.639 -9.656 -2.625 1.00 84.12 93 SER A CA 1
ATOM 748 C C . SER A 1 93 ? 23.711 -10.619 -2.094 1.00 84.12 93 SER A C 1
ATOM 750 O O . SER A 1 93 ? 24.178 -11.492 -2.826 1.00 84.12 93 SER A O 1
ATOM 752 N N . LEU A 1 94 ? 24.043 -10.522 -0.800 1.00 86.62 94 LEU A N 1
ATOM 753 C CA . LEU A 1 94 ? 24.986 -11.431 -0.137 1.00 86.62 94 LEU A CA 1
ATOM 754 C C . LEU A 1 94 ? 24.458 -12.870 -0.051 1.00 86.62 94 LEU A C 1
ATOM 756 O O . LEU A 1 94 ? 25.235 -13.811 -0.187 1.00 86.62 94 LEU A O 1
ATOM 760 N N . ILE A 1 95 ? 23.153 -13.045 0.175 1.00 87.94 95 ILE A N 1
ATOM 761 C CA . ILE A 1 95 ? 22.515 -14.367 0.288 1.00 87.94 95 ILE A CA 1
ATOM 762 C C . ILE A 1 95 ? 22.282 -14.989 -1.095 1.00 87.94 95 ILE A C 1
ATOM 764 O O . ILE A 1 95 ? 22.493 -16.185 -1.278 1.00 87.94 95 ILE A O 1
ATOM 768 N N . ALA A 1 96 ? 21.843 -14.187 -2.064 1.00 82.06 96 ALA A N 1
ATOM 769 C CA . ALA A 1 96 ? 21.446 -14.634 -3.395 1.00 82.06 96 ALA A CA 1
ATOM 770 C C . ALA A 1 96 ? 22.626 -14.809 -4.369 1.00 82.06 96 ALA A C 1
ATOM 772 O O . ALA A 1 96 ? 22.430 -15.311 -5.473 1.00 82.06 96 ALA A O 1
ATOM 773 N N . GLY A 1 97 ? 23.847 -14.428 -3.974 1.00 76.69 97 GLY A N 1
ATOM 774 C CA . GLY A 1 97 ? 25.046 -14.595 -4.800 1.00 76.69 97 GLY A CA 1
ATOM 775 C C . GLY A 1 97 ? 25.191 -13.558 -5.919 1.00 76.69 97 GLY A C 1
ATOM 776 O O . GLY A 1 97 ? 25.821 -13.846 -6.934 1.00 76.69 97 GLY A O 1
ATOM 777 N N . GLY A 1 98 ? 24.631 -12.358 -5.735 1.00 64.94 98 GLY A N 1
ATOM 778 C CA . GLY A 1 98 ? 24.695 -11.248 -6.688 1.00 64.94 98 GLY A CA 1
ATOM 779 C C . GLY A 1 98 ? 23.327 -10.773 -7.184 1.00 64.94 98 GLY A C 1
ATOM 780 O O . GLY A 1 98 ? 22.288 -11.380 -6.934 1.00 64.94 98 GLY A O 1
ATOM 781 N N . THR A 1 99 ? 23.323 -9.642 -7.889 1.00 59.12 99 THR A N 1
ATOM 782 C CA . THR A 1 99 ? 22.119 -9.075 -8.504 1.00 59.12 99 THR A CA 1
ATOM 783 C C . THR A 1 99 ? 21.861 -9.769 -9.838 1.00 59.12 99 THR A C 1
ATOM 785 O O . THR A 1 99 ? 22.553 -9.496 -10.817 1.00 59.12 99 THR A O 1
ATOM 788 N N . THR A 1 100 ? 20.875 -10.662 -9.903 1.00 52.50 100 THR A N 1
ATOM 789 C CA . THR A 1 100 ? 20.330 -11.115 -11.191 1.00 52.50 100 THR A CA 1
ATOM 790 C C . THR A 1 100 ? 19.805 -9.900 -11.958 1.00 52.50 100 THR A C 1
ATOM 792 O O . THR A 1 100 ? 19.065 -9.098 -11.383 1.00 52.50 100 THR A O 1
ATOM 795 N N . GLU A 1 101 ? 20.186 -9.734 -13.228 1.00 48.59 101 GLU A N 1
ATOM 796 C CA . GLU A 1 101 ? 19.642 -8.666 -14.074 1.00 48.59 101 GLU A CA 1
ATOM 797 C C . GLU A 1 101 ? 18.111 -8.775 -14.126 1.00 48.59 101 GLU A C 1
ATOM 799 O O . GLU A 1 101 ? 17.556 -9.779 -14.572 1.00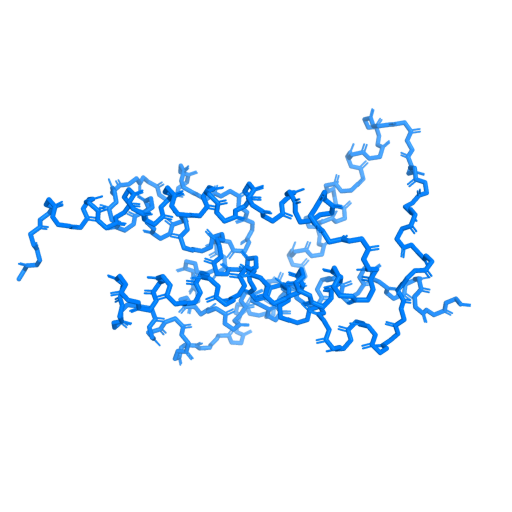 48.59 101 GLU A O 1
ATOM 804 N N . ASN A 1 102 ? 17.415 -7.744 -13.642 1.00 50.94 102 ASN A N 1
ATOM 805 C CA . ASN A 1 102 ? 15.962 -7.672 -13.742 1.00 50.94 102 ASN A CA 1
ATOM 806 C C . ASN A 1 102 ? 15.567 -7.410 -15.202 1.00 50.94 102 ASN A C 1
ATOM 808 O O . ASN A 1 102 ? 15.901 -6.367 -15.767 1.00 50.94 102 ASN A O 1
ATOM 812 N N . SER A 1 103 ? 14.773 -8.310 -15.787 1.00 51.84 103 SER A N 1
ATOM 813 C CA . SER A 1 103 ? 14.176 -8.168 -17.128 1.00 51.84 103 SER A CA 1
ATOM 814 C C . SER A 1 103 ? 13.259 -6.938 -17.277 1.00 51.84 103 SER A C 1
ATOM 816 O O . SER A 1 103 ? 12.935 -6.533 -18.394 1.00 51.84 103 SER A O 1
ATOM 818 N N . ILE A 1 104 ? 12.896 -6.299 -16.157 1.00 49.72 104 ILE A N 1
ATOM 819 C CA . ILE A 1 104 ? 12.050 -5.097 -16.056 1.00 49.72 104 ILE A CA 1
ATOM 820 C C . ILE A 1 104 ? 12.740 -3.850 -16.644 1.00 49.72 104 ILE A C 1
ATOM 822 O O . ILE A 1 104 ? 12.068 -2.923 -17.093 1.00 49.72 104 ILE A O 1
ATOM 826 N N . ASN A 1 105 ? 14.077 -3.837 -16.729 1.00 52.47 105 ASN A N 1
ATOM 827 C CA . ASN A 1 105 ? 14.840 -2.698 -17.262 1.00 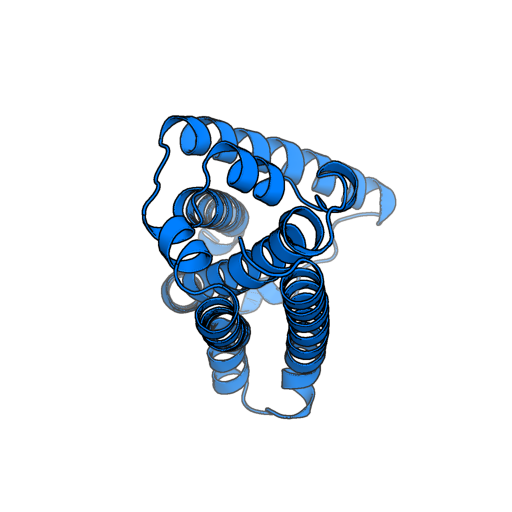52.47 105 ASN A CA 1
ATOM 828 C C . ASN A 1 105 ? 14.489 -2.353 -18.722 1.00 52.47 105 ASN A C 1
ATOM 830 O O . ASN A 1 105 ? 14.752 -1.241 -19.163 1.00 52.47 105 ASN A O 1
ATOM 834 N N . SER A 1 106 ? 13.889 -3.289 -19.464 1.00 53.34 106 SER A N 1
ATOM 835 C CA . SER A 1 106 ? 13.486 -3.097 -20.862 1.00 53.34 106 SER A CA 1
ATOM 836 C C . SER A 1 106 ? 12.124 -2.403 -21.049 1.00 53.34 106 SER A C 1
ATOM 838 O O . SER A 1 106 ? 11.802 -2.015 -22.169 1.00 53.34 106 SER A O 1
ATOM 840 N N . VAL A 1 107 ? 11.338 -2.223 -19.975 1.00 57.84 107 VAL A N 1
ATOM 841 C CA . VAL A 1 107 ? 9.951 -1.692 -20.014 1.00 57.84 107 VAL A CA 1
ATOM 842 C C . VAL A 1 107 ? 9.803 -0.360 -19.253 1.00 57.84 107 VAL A C 1
ATOM 844 O O . VAL A 1 107 ? 8.825 0.367 -19.419 1.00 57.84 107 VAL A O 1
ATOM 847 N N . LEU A 1 108 ? 10.792 0.008 -18.434 1.00 68.56 108 LEU A N 1
ATOM 848 C CA . LEU A 1 108 ? 10.785 1.225 -17.615 1.00 68.56 108 LEU A CA 1
ATOM 849 C C . LEU A 1 108 ? 11.045 2.488 -18.461 1.00 68.56 108 LEU A C 1
ATOM 851 O O . LEU A 1 108 ? 12.173 2.955 -18.572 1.00 68.56 108 LEU A O 1
ATOM 855 N N . SER A 1 109 ? 9.987 3.068 -19.037 1.00 80.88 109 SER A N 1
ATOM 856 C CA . SER A 1 109 ? 10.005 4.424 -19.609 1.00 80.88 109 SER A CA 1
ATOM 857 C C . SER A 1 109 ? 9.450 5.459 -18.622 1.00 80.88 109 SER A C 1
ATOM 859 O O . SER A 1 109 ? 8.636 5.136 -17.754 1.00 80.88 109 SER A O 1
ATOM 861 N N . TRP A 1 110 ? 9.833 6.733 -18.769 1.00 81.25 110 TRP A N 1
ATOM 862 C CA . TRP A 1 110 ? 9.262 7.822 -17.959 1.00 81.25 110 TRP A CA 1
ATOM 863 C C . TRP A 1 110 ? 7.740 7.929 -18.098 1.00 81.25 110 TRP A C 1
ATOM 865 O O . TRP A 1 110 ? 7.050 8.186 -17.112 1.00 81.25 110 TRP A O 1
ATOM 875 N N . GLU A 1 111 ? 7.208 7.690 -19.299 1.00 84.69 111 GLU A N 1
ATOM 876 C CA . GLU A 1 111 ? 5.764 7.678 -19.539 1.00 84.69 111 GLU A CA 1
ATOM 877 C C . GLU A 1 111 ? 5.078 6.566 -18.738 1.00 84.69 111 GLU A C 1
ATOM 879 O O . GLU A 1 111 ? 4.081 6.819 -18.058 1.00 84.69 111 GLU A O 1
ATOM 884 N N . TYR A 1 112 ? 5.643 5.354 -18.759 1.00 84.19 112 TYR A N 1
ATOM 885 C CA . TYR A 1 112 ? 5.128 4.225 -17.989 1.00 84.19 112 TYR A CA 1
ATOM 886 C C . TYR A 1 112 ? 5.133 4.526 -16.489 1.00 84.19 112 TYR A C 1
ATOM 888 O O . TYR A 1 112 ? 4.122 4.329 -15.811 1.00 84.19 112 TYR A O 1
ATOM 896 N N . VAL A 1 113 ? 6.255 5.044 -15.978 1.00 85.44 113 VAL A N 1
ATOM 897 C CA . VAL A 1 113 ? 6.408 5.373 -14.558 1.00 85.44 113 VAL A CA 1
ATOM 898 C C . VAL A 1 113 ? 5.357 6.385 -14.133 1.00 85.44 113 VAL A C 1
ATOM 900 O O . VAL A 1 113 ? 4.642 6.143 -13.172 1.00 85.44 113 VAL A O 1
ATOM 903 N N . ILE A 1 114 ? 5.194 7.484 -14.865 1.00 86.25 114 ILE A N 1
ATOM 904 C CA . ILE A 1 114 ? 4.247 8.540 -14.487 1.00 86.25 114 ILE A CA 1
ATOM 905 C C . ILE A 1 114 ? 2.795 8.047 -14.558 1.00 86.25 114 ILE A C 1
ATOM 907 O O . ILE A 1 114 ? 1.983 8.398 -13.701 1.00 86.25 114 ILE A O 1
ATOM 911 N N . LYS A 1 115 ? 2.454 7.236 -15.565 1.00 87.38 115 LYS A N 1
ATOM 912 C CA . LYS A 1 115 ? 1.068 6.829 -15.821 1.00 87.38 115 LYS A CA 1
ATOM 913 C C . LYS A 1 115 ? 0.596 5.672 -14.944 1.00 87.38 115 LYS A C 1
ATOM 915 O O . LYS A 1 115 ? -0.558 5.682 -14.524 1.00 87.38 115 LYS A O 1
ATOM 920 N N . ASN A 1 116 ? 1.457 4.692 -14.675 1.00 89.00 116 ASN A N 1
ATOM 921 C CA . ASN A 1 116 ? 1.053 3.416 -14.079 1.00 89.00 116 ASN A CA 1
ATOM 922 C C . ASN A 1 116 ? 1.516 3.261 -12.624 1.00 89.00 116 ASN A C 1
ATOM 924 O O . ASN A 1 116 ? 0.731 2.834 -11.775 1.00 89.00 116 ASN A O 1
ATOM 928 N N . VAL A 1 117 ? 2.757 3.648 -12.304 1.00 89.12 117 VAL A N 1
ATOM 929 C CA . VAL A 1 117 ? 3.361 3.393 -10.981 1.00 89.12 117 VAL A CA 1
ATOM 930 C C . VAL A 1 117 ? 2.578 4.046 -9.833 1.00 89.12 117 VAL A C 1
ATOM 932 O O . VAL A 1 117 ? 2.308 3.348 -8.857 1.00 89.12 117 VAL A O 1
ATOM 935 N N . PRO A 1 118 ? 2.113 5.312 -9.912 1.00 92.06 118 PRO A N 1
ATOM 936 C CA . PRO A 1 118 ? 1.379 5.919 -8.806 1.00 92.06 118 PRO A CA 1
ATOM 937 C C . PRO A 1 118 ? 0.110 5.148 -8.420 1.00 92.06 118 PRO A C 1
ATOM 939 O O . PRO A 1 118 ? -0.197 5.017 -7.236 1.00 92.06 118 PRO A O 1
ATOM 942 N N . PHE A 1 119 ? -0.619 4.609 -9.399 1.00 93.50 119 PHE A N 1
ATOM 943 C CA . PHE A 1 119 ? -1.848 3.850 -9.151 1.00 93.50 119 PHE A CA 1
ATOM 944 C C . PHE A 1 119 ? -1.562 2.431 -8.672 1.00 93.50 119 PHE A C 1
ATOM 946 O O . PHE A 1 119 ? -2.231 1.963 -7.749 1.00 93.50 119 PHE A O 1
ATOM 953 N N . MET A 1 120 ? -0.535 1.796 -9.238 1.00 93.00 120 MET A N 1
ATOM 954 C CA . MET A 1 120 ? -0.061 0.486 -8.805 1.00 93.00 120 MET A CA 1
ATOM 955 C C . MET A 1 120 ? 0.317 0.519 -7.322 1.00 93.00 120 MET A C 1
ATOM 957 O O . MET A 1 120 ? -0.241 -0.237 -6.525 1.00 93.00 120 MET A O 1
ATOM 961 N N . LEU A 1 121 ? 1.157 1.486 -6.932 1.00 93.31 121 LEU A N 1
ATOM 962 C CA . LEU A 1 121 ? 1.594 1.660 -5.549 1.00 93.31 121 LEU A CA 1
ATOM 963 C C . LEU A 1 121 ? 0.442 2.045 -4.622 1.00 93.31 121 LEU A C 1
ATOM 965 O O . LEU A 1 121 ? 0.354 1.526 -3.514 1.00 93.31 121 LEU A O 1
ATOM 969 N N . LEU A 1 122 ? -0.502 2.888 -5.060 1.00 95.44 122 LEU A N 1
ATOM 970 C CA . LEU A 1 122 ? -1.701 3.155 -4.256 1.00 95.44 122 LEU A CA 1
ATOM 971 C C . LEU A 1 122 ? -2.511 1.871 -4.015 1.00 95.44 122 LEU A C 1
ATOM 973 O O . LEU A 1 122 ? -3.042 1.673 -2.924 1.00 95.44 122 LEU A O 1
ATOM 977 N N . GLY A 1 123 ? -2.597 0.989 -5.011 1.00 94.25 123 GLY A N 1
ATOM 978 C CA . GLY A 1 123 ? -3.235 -0.316 -4.876 1.00 94.25 123 GLY A CA 1
ATOM 979 C C . GLY A 1 123 ? -2.542 -1.215 -3.856 1.00 94.25 123 GLY A C 1
ATOM 980 O O . GLY A 1 123 ? -3.215 -1.843 -3.038 1.00 94.25 123 GLY A O 1
ATOM 981 N N . GLU A 1 124 ? -1.212 -1.241 -3.859 1.00 91.81 124 GLU A N 1
ATOM 982 C CA . GLU A 1 124 ? -0.409 -1.973 -2.874 1.00 91.81 124 GLU A CA 1
ATOM 983 C C . GLU A 1 124 ? -0.561 -1.406 -1.456 1.00 91.81 124 GLU A C 1
ATOM 985 O O . GLU A 1 124 ? -0.721 -2.168 -0.496 1.00 91.81 124 GLU A O 1
ATOM 990 N N . GLU A 1 125 ? -0.598 -0.078 -1.310 1.00 94.12 125 GLU A N 1
ATOM 991 C CA . GLU A 1 125 ? -0.876 0.590 -0.035 1.00 94.12 125 GLU A CA 1
ATOM 992 C C . GLU A 1 125 ? -2.269 0.227 0.485 1.00 94.12 125 GLU A C 1
ATOM 994 O O . GLU A 1 125 ? -2.423 -0.175 1.636 1.00 94.12 125 GLU A O 1
ATOM 999 N N . LEU A 1 126 ? -3.296 0.297 -0.365 1.00 95.06 126 LEU A N 1
ATOM 1000 C CA . LEU A 1 126 ? -4.661 -0.076 0.010 1.00 95.06 126 LEU A CA 1
ATOM 1001 C C . LEU A 1 126 ? -4.760 -1.543 0.430 1.00 95.06 126 LEU A C 1
ATOM 1003 O O . LEU A 1 126 ? -5.430 -1.860 1.414 1.00 95.06 126 LEU A O 1
ATOM 1007 N N . LEU A 1 127 ? -4.079 -2.440 -0.282 1.00 93.88 127 LEU A N 1
ATOM 1008 C CA . LEU A 1 127 ? -4.061 -3.860 0.046 1.00 93.88 127 LEU A CA 1
ATOM 1009 C C . LEU A 1 127 ? -3.361 -4.101 1.392 1.00 93.88 127 LEU A C 1
ATOM 1011 O O . LEU A 1 127 ? -3.930 -4.732 2.287 1.00 93.88 127 LEU A O 1
ATOM 1015 N N . SER A 1 128 ? -2.156 -3.560 1.569 1.00 92.00 128 SER A N 1
ATOM 1016 C CA . SER A 1 128 ? -1.335 -3.769 2.766 1.00 92.00 128 SER A CA 1
ATOM 1017 C C . SER A 1 128 ? -1.918 -3.103 4.019 1.00 92.00 128 SER A C 1
ATOM 1019 O O . SER A 1 128 ? -2.044 -3.758 5.061 1.00 92.00 128 SER A O 1
ATOM 1021 N N . ILE A 1 129 ? -2.350 -1.842 3.923 1.00 93.50 129 ILE A N 1
ATOM 1022 C CA . ILE A 1 129 ? -3.004 -1.104 5.011 1.00 93.50 129 ILE A CA 1
ATOM 1023 C C . ILE A 1 129 ? -4.373 -1.709 5.311 1.00 93.50 129 ILE A C 1
ATOM 1025 O O . ILE A 1 129 ? -4.729 -1.838 6.481 1.00 93.50 129 ILE A O 1
ATOM 1029 N N . GLY A 1 130 ? -5.125 -2.142 4.296 1.00 93.62 130 GLY A N 1
ATOM 1030 C CA . GLY A 1 130 ? -6.404 -2.826 4.478 1.00 93.62 130 GLY A CA 1
ATOM 1031 C C . GLY A 1 130 ? -6.267 -4.088 5.333 1.00 93.62 130 GLY A C 1
ATOM 1032 O O . GLY A 1 130 ? -6.987 -4.251 6.321 1.00 93.62 130 GLY A O 1
ATOM 1033 N N . VAL A 1 131 ? -5.289 -4.945 5.015 1.00 93.19 131 VAL A N 1
ATOM 1034 C CA . VAL A 1 131 ? -4.979 -6.155 5.797 1.00 93.19 131 VAL A CA 1
ATOM 1035 C C . VAL A 1 131 ? -4.508 -5.803 7.209 1.00 93.19 131 VAL A C 1
ATOM 1037 O O . VAL A 1 131 ? -4.997 -6.382 8.182 1.00 93.19 131 VAL A O 1
ATOM 1040 N N . LEU A 1 132 ? -3.601 -4.829 7.343 1.00 93.19 132 LEU A N 1
ATOM 1041 C CA . LEU A 1 132 ? -3.125 -4.342 8.639 1.00 93.19 132 LEU A CA 1
ATOM 1042 C C . LEU A 1 132 ? -4.283 -3.857 9.511 1.00 93.19 132 LEU A C 1
ATOM 1044 O O . LEU A 1 132 ? -4.374 -4.224 10.681 1.00 93.19 132 LEU A O 1
ATOM 1048 N N . TYR A 1 133 ? -5.151 -3.014 8.959 1.00 93.00 133 TYR A N 1
ATOM 1049 C CA . TYR A 1 133 ? -6.262 -2.402 9.672 1.00 93.00 133 TYR A CA 1
ATOM 1050 C C . TYR A 1 133 ? -7.294 -3.451 10.079 1.00 93.00 133 TYR A C 1
ATOM 1052 O O . TYR A 1 133 ? -7.752 -3.453 11.221 1.00 93.00 133 TYR A O 1
ATOM 1060 N N . ALA A 1 134 ? -7.607 -4.395 9.190 1.00 93.12 134 ALA A N 1
ATOM 1061 C CA . ALA A 1 134 ? -8.471 -5.524 9.504 1.00 93.12 134 ALA A CA 1
ATOM 1062 C C . ALA A 1 134 ? -7.913 -6.359 10.669 1.00 93.12 134 ALA A C 1
ATOM 1064 O O . ALA A 1 134 ? -8.615 -6.589 11.655 1.00 93.12 134 ALA A O 1
ATOM 1065 N N . ALA A 1 135 ? -6.638 -6.747 10.618 1.00 91.38 135 ALA A N 1
ATOM 1066 C CA . ALA A 1 135 ? -6.007 -7.515 11.689 1.00 91.38 135 ALA A CA 1
ATOM 1067 C C . ALA A 1 135 ? -5.931 -6.722 13.009 1.00 91.38 135 ALA A C 1
ATOM 1069 O O . ALA A 1 135 ? -6.340 -7.209 14.063 1.00 91.38 135 ALA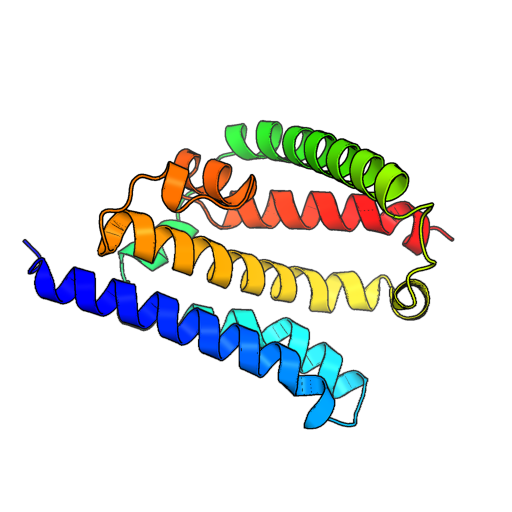 A O 1
ATOM 1070 N N . TRP A 1 136 ? -5.466 -5.473 12.960 1.00 92.31 136 TRP A N 1
ATOM 1071 C CA . TRP A 1 136 ? -5.238 -4.648 14.146 1.00 92.31 136 TRP A CA 1
ATOM 1072 C C . TRP A 1 136 ? -6.536 -4.124 14.774 1.00 92.31 136 TRP A C 1
ATOM 1074 O O . TRP A 1 136 ? -6.756 -4.289 15.972 1.00 92.31 136 TRP A O 1
ATOM 1084 N N . LYS A 1 137 ? -7.398 -3.471 13.989 1.00 91.00 137 LYS A N 1
ATOM 1085 C CA . LYS A 1 137 ? -8.574 -2.748 14.496 1.00 91.00 137 LYS A CA 1
ATOM 1086 C C . LYS A 1 137 ? -9.840 -3.588 14.527 1.00 91.00 137 LYS A C 1
ATOM 1088 O O . LYS A 1 137 ? -10.677 -3.347 15.389 1.00 91.00 137 LYS A O 1
ATOM 1093 N N . LYS A 1 138 ? -9.985 -4.566 13.628 1.00 92.44 138 LYS A N 1
ATOM 1094 C CA . LYS A 1 138 ? -11.208 -5.382 13.534 1.00 92.44 138 LYS A CA 1
ATOM 1095 C C . LYS A 1 138 ? -11.077 -6.750 14.205 1.00 92.44 138 LYS A C 1
ATOM 1097 O O . LYS A 1 138 ? -12.018 -7.200 14.854 1.00 92.44 138 LYS A O 1
ATOM 1102 N N . LEU A 1 139 ? -9.912 -7.395 14.112 1.00 90.62 139 LEU A N 1
ATOM 1103 C CA . LEU A 1 139 ? -9.643 -8.685 14.769 1.00 90.62 139 LEU A CA 1
ATOM 1104 C C . LEU A 1 139 ? -8.974 -8.552 16.144 1.00 90.62 139 LEU A C 1
ATOM 1106 O O . LEU A 1 139 ? -8.929 -9.527 16.893 1.00 90.62 139 LEU A O 1
ATOM 1110 N N . GLY A 1 140 ? -8.495 -7.358 16.501 1.00 87.50 140 GLY A N 1
ATOM 1111 C CA . GLY A 1 140 ? -7.887 -7.082 17.804 1.00 87.50 140 GLY A CA 1
ATOM 1112 C C . GLY A 1 140 ? -6.478 -7.654 17.970 1.00 87.50 140 GLY A C 1
ATOM 1113 O O . GLY A 1 140 ? -6.044 -7.878 19.099 1.00 87.50 140 GLY A O 1
ATOM 1114 N N . TRP A 1 141 ? -5.761 -7.915 16.874 1.00 88.06 141 TRP A N 1
ATOM 1115 C CA . TRP A 1 141 ? -4.366 -8.348 16.942 1.00 88.06 141 TRP A CA 1
ATOM 1116 C C . TRP A 1 141 ? -3.477 -7.223 17.458 1.00 88.06 141 TRP A C 1
ATOM 1118 O O . TRP A 1 141 ? -3.743 -6.035 17.243 1.00 88.06 141 TRP A O 1
ATOM 1128 N N . GLN A 1 142 ? -2.372 -7.588 18.107 1.00 87.00 142 GLN A N 1
ATOM 1129 C CA . GLN A 1 142 ? -1.370 -6.597 18.468 1.00 87.00 142 GLN A CA 1
ATOM 1130 C C . GLN A 1 142 ? -0.749 -6.026 17.195 1.00 87.00 142 GLN A C 1
ATOM 1132 O O . GLN A 1 142 ? -0.500 -6.746 16.230 1.00 87.00 142 GLN A O 1
ATOM 1137 N N . PHE A 1 143 ? -0.457 -4.724 17.195 1.00 83.69 143 PHE A N 1
ATOM 1138 C CA . PHE A 1 143 ? 0.068 -4.063 15.999 1.00 83.69 143 PHE A CA 1
ATOM 1139 C C . PHE A 1 143 ? 1.322 -4.756 15.451 1.00 83.69 143 PHE A C 1
ATOM 1141 O O . PHE A 1 143 ? 1.427 -4.912 14.246 1.00 83.69 143 PHE A O 1
ATOM 1148 N N . TRP A 1 144 ? 2.231 -5.210 16.321 1.00 78.12 144 TRP A N 1
ATOM 1149 C CA . TRP A 1 144 ? 3.467 -5.886 15.912 1.00 78.12 144 TRP A CA 1
ATOM 1150 C C . TRP A 1 144 ? 3.225 -7.240 15.223 1.00 78.12 144 TRP A C 1
ATOM 1152 O O . TRP A 1 144 ? 4.045 -7.660 14.418 1.00 78.12 144 TRP A O 1
ATOM 1162 N N . GLN A 1 145 ? 2.095 -7.902 15.501 1.00 75.19 145 GLN A N 1
ATOM 1163 C CA . GLN A 1 145 ? 1.688 -9.150 14.839 1.00 75.19 145 GLN A CA 1
ATOM 1164 C C . GLN A 1 145 ? 1.094 -8.882 13.452 1.00 75.19 145 GLN A C 1
ATOM 1166 O O . GLN A 1 145 ? 1.190 -9.714 12.556 1.00 75.19 145 GLN A O 1
ATOM 1171 N N . ALA A 1 146 ? 0.459 -7.720 13.281 1.00 65.69 146 ALA A N 1
ATOM 1172 C CA . ALA A 1 146 ? -0.185 -7.314 12.035 1.00 65.69 146 ALA A CA 1
ATOM 1173 C C . ALA A 1 146 ? 0.749 -6.510 11.108 1.00 65.69 146 ALA A C 1
ATOM 1175 O O . ALA A 1 146 ? 0.558 -6.480 9.892 1.00 65.69 146 ALA A O 1
ATOM 1176 N N . SER A 1 147 ? 1.754 -5.828 11.660 1.00 70.50 147 SER A N 1
ATOM 1177 C CA . SER A 1 147 ? 2.692 -5.001 10.908 1.00 70.50 147 SER A CA 1
ATOM 1178 C C . SER A 1 147 ? 3.716 -5.867 10.190 1.00 70.50 147 SER A C 1
ATOM 1180 O O . SER A 1 147 ? 4.532 -6.517 10.836 1.00 70.50 147 SER A O 1
ATOM 1182 N N . ARG A 1 148 ? 3.694 -5.840 8.855 1.00 62.97 148 ARG A N 1
ATOM 1183 C CA . ARG A 1 148 ? 4.657 -6.573 8.022 1.00 62.97 148 ARG A CA 1
ATOM 1184 C C . ARG A 1 148 ? 5.734 -5.670 7.420 1.00 62.97 148 ARG A C 1
ATOM 1186 O O . ARG A 1 148 ? 6.794 -6.171 7.079 1.00 62.97 148 ARG A O 1
ATOM 1193 N N . LEU A 1 149 ? 5.477 -4.362 7.298 1.00 70.56 149 LEU A N 1
ATOM 1194 C CA . LEU A 1 149 ? 6.318 -3.431 6.536 1.00 70.56 149 LEU A CA 1
ATOM 1195 C C . LEU A 1 149 ? 6.487 -2.076 7.236 1.00 70.56 149 LEU A C 1
ATOM 1197 O O . LEU A 1 149 ? 5.644 -1.657 8.030 1.00 70.56 149 LEU A O 1
ATOM 1201 N N . VAL A 1 150 ? 7.567 -1.368 6.894 1.00 80.56 150 VAL A N 1
ATOM 1202 C CA . VAL A 1 150 ? 7.881 -0.002 7.357 1.00 80.56 150 VAL A CA 1
ATOM 1203 C C . VAL A 1 150 ? 6.712 0.963 7.122 1.00 80.56 150 VAL A C 1
ATOM 1205 O O . VAL A 1 150 ? 6.362 1.757 7.999 1.00 80.56 150 VAL A O 1
ATOM 1208 N N . LEU A 1 151 ? 6.056 0.843 5.968 1.00 83.88 151 LEU A N 1
ATOM 1209 C CA . LEU A 1 151 ? 4.924 1.678 5.566 1.00 83.88 151 LEU A CA 1
ATOM 1210 C C . LEU A 1 151 ? 3.713 1.501 6.501 1.00 83.88 151 LEU A C 1
ATOM 1212 O O . LEU A 1 151 ? 3.075 2.485 6.868 1.00 83.88 151 LEU A O 1
ATOM 1216 N N . ASN A 1 152 ? 3.488 0.302 7.055 1.00 87.12 152 ASN A N 1
ATOM 1217 C CA . ASN A 1 152 ? 2.438 0.066 8.059 1.00 87.12 152 ASN A CA 1
ATOM 1218 C C . ASN A 1 152 ? 2.688 0.856 9.354 1.00 87.12 152 ASN A C 1
ATOM 1220 O O . ASN A 1 152 ? 1.748 1.311 10.014 1.00 87.12 152 ASN A O 1
ATOM 1224 N N . TYR A 1 153 ? 3.955 1.020 9.743 1.00 87.00 153 TYR A N 1
ATOM 1225 C CA . TYR A 1 153 ? 4.318 1.829 10.905 1.00 87.00 153 TYR A CA 1
ATOM 1226 C C . TYR A 1 153 ? 4.114 3.324 10.638 1.00 87.00 153 TYR A C 1
ATOM 1228 O O . TYR A 1 153 ? 3.568 4.026 11.495 1.00 87.00 153 TYR A O 1
ATOM 1236 N N . LEU A 1 154 ? 4.477 3.800 9.443 1.00 89.25 154 LEU A N 1
ATOM 1237 C CA . LEU A 1 154 ? 4.206 5.175 9.017 1.00 89.25 154 LEU A CA 1
ATOM 1238 C C . LEU A 1 154 ? 2.703 5.459 8.975 1.00 89.25 154 LEU A C 1
ATOM 1240 O O . LEU A 1 154 ? 2.270 6.490 9.497 1.00 89.25 154 LEU A O 1
ATOM 1244 N N . PHE A 1 155 ? 1.898 4.520 8.470 1.00 91.00 155 PHE A N 1
ATOM 1245 C CA . PHE A 1 155 ? 0.442 4.616 8.504 1.00 91.00 155 PHE A CA 1
ATOM 1246 C C . PHE A 1 155 ? -0.076 4.737 9.938 1.00 91.00 155 PHE A C 1
ATOM 1248 O O . PHE A 1 155 ? -0.809 5.666 10.254 1.00 91.00 155 PHE A O 1
ATOM 1255 N N . LYS A 1 156 ? 0.362 3.865 10.857 1.00 89.81 156 LYS A N 1
ATOM 1256 C CA . LYS A 1 156 ? -0.056 3.918 12.271 1.00 89.81 156 LYS A CA 1
ATOM 1257 C C . LYS A 1 156 ? 0.190 5.288 12.908 1.00 89.81 156 LYS A C 1
ATOM 1259 O O . LYS A 1 156 ? -0.569 5.712 13.776 1.00 89.81 156 LYS A O 1
ATOM 1264 N N . LYS A 1 157 ? 1.293 5.939 12.541 1.00 91.44 157 LYS A N 1
ATOM 1265 C CA . LYS A 1 157 ? 1.728 7.202 13.142 1.00 91.44 157 LYS A CA 1
ATOM 1266 C C . LYS A 1 157 ? 1.137 8.445 12.484 1.00 91.44 157 LYS A C 1
ATOM 1268 O O . LYS A 1 157 ? 0.993 9.458 13.165 1.00 91.44 157 LYS A O 1
ATOM 1273 N N . SER A 1 158 ? 0.828 8.377 11.195 1.00 90.19 158 SER A N 1
ATOM 1274 C CA . SER A 1 158 ? 0.288 9.499 10.419 1.00 90.19 158 SER A CA 1
ATOM 1275 C C . SER A 1 158 ? -1.222 9.415 10.186 1.00 90.19 158 SER A C 1
ATOM 1277 O O . SER A 1 158 ? -1.829 10.437 9.886 1.00 90.19 158 SER A O 1
ATOM 1279 N N . ASN A 1 159 ? -1.810 8.219 10.312 1.00 91.31 159 ASN A N 1
ATOM 1280 C CA . ASN A 1 159 ? -3.179 7.876 9.910 1.00 91.31 159 ASN A CA 1
ATOM 1281 C C . ASN A 1 159 ? -3.513 8.333 8.477 1.00 91.31 159 ASN A C 1
ATOM 1283 O O . ASN A 1 159 ? -4.650 8.688 8.178 1.00 91.31 159 ASN A O 1
ATOM 1287 N N . SER A 1 160 ? -2.499 8.385 7.609 1.00 92.12 160 SER A N 1
ATOM 1288 C CA . SER A 1 160 ? -2.579 8.989 6.285 1.00 92.12 160 SER A CA 1
ATOM 1289 C C . SER A 1 160 ? -2.060 8.025 5.236 1.00 92.12 160 SER A C 1
ATOM 1291 O O . SER A 1 160 ? -0.887 7.643 5.269 1.00 92.12 160 SER A O 1
ATOM 1293 N N . ILE A 1 161 ? -2.921 7.682 4.280 1.00 93.12 161 ILE A N 1
ATOM 1294 C CA . ILE A 1 161 ? -2.500 6.913 3.108 1.00 93.12 161 ILE A CA 1
ATOM 1295 C C . ILE A 1 161 ? -1.639 7.756 2.163 1.00 93.12 161 ILE A C 1
ATOM 1297 O O . ILE A 1 161 ? -0.745 7.235 1.515 1.00 93.12 161 ILE A O 1
ATOM 1301 N N . TRP A 1 162 ? -1.831 9.079 2.143 1.00 93.62 162 TRP A N 1
ATOM 1302 C CA . TRP A 1 162 ? -1.007 9.983 1.340 1.00 93.62 162 TRP A CA 1
ATOM 1303 C C . TRP A 1 162 ? 0.450 9.985 1.786 1.00 93.62 162 TRP A C 1
ATOM 1305 O O . TRP A 1 162 ? 1.348 10.008 0.952 1.00 93.62 162 TRP A O 1
ATOM 1315 N N . VAL A 1 163 ? 0.702 9.943 3.098 1.00 92.69 163 VAL A N 1
ATOM 1316 C CA . VAL A 1 163 ? 2.074 9.903 3.617 1.00 92.69 163 VAL A CA 1
ATOM 1317 C C . VAL A 1 163 ? 2.768 8.612 3.195 1.00 92.69 163 VAL A C 1
ATOM 1319 O O . VAL A 1 163 ? 3.905 8.668 2.738 1.00 92.69 163 VAL A O 1
ATOM 1322 N N . THR A 1 164 ? 2.106 7.462 3.328 1.00 93.50 164 THR A N 1
ATOM 1323 C CA . THR A 1 164 ? 2.721 6.171 2.990 1.00 93.50 164 THR A CA 1
ATOM 1324 C C . THR A 1 164 ? 2.916 6.045 1.486 1.00 93.50 164 THR A C 1
ATOM 1326 O O . THR A 1 164 ? 4.011 5.713 1.047 1.00 93.50 164 THR A O 1
ATOM 1329 N N . TRP A 1 165 ? 1.916 6.447 0.705 1.00 94.94 165 TRP A N 1
ATOM 1330 C CA . TRP A 1 165 ? 1.960 6.463 -0.751 1.00 94.94 165 TRP A CA 1
ATOM 1331 C C . TRP A 1 165 ? 3.067 7.363 -1.313 1.00 94.94 165 TRP A C 1
ATOM 1333 O O . TRP A 1 165 ? 3.827 6.922 -2.169 1.00 94.94 165 TRP A O 1
ATOM 1343 N N . ILE A 1 166 ? 3.231 8.593 -0.807 1.00 93.81 166 ILE A N 1
ATOM 1344 C CA . ILE A 1 166 ? 4.315 9.481 -1.266 1.00 93.81 166 ILE A CA 1
ATOM 1345 C C . ILE A 1 166 ? 5.684 8.924 -0.876 1.00 93.81 166 ILE A C 1
ATOM 1347 O O . ILE A 1 166 ? 6.614 8.976 -1.681 1.00 93.81 166 ILE A O 1
ATOM 1351 N N . VAL A 1 167 ? 5.827 8.398 0.345 1.00 93.19 167 VAL A N 1
ATOM 1352 C CA . VAL A 1 167 ? 7.079 7.766 0.786 1.00 93.19 167 VAL A CA 1
ATOM 1353 C C . VAL A 1 167 ? 7.426 6.582 -0.121 1.00 93.19 167 VAL A C 1
ATOM 1355 O O . VAL A 1 167 ? 8.579 6.464 -0.532 1.00 93.19 167 VAL A O 1
ATOM 1358 N N . HIS A 1 168 ? 6.437 5.762 -0.478 1.00 92.62 168 HIS A N 1
ATOM 1359 C CA . HIS A 1 168 ? 6.608 4.615 -1.365 1.00 92.62 168 HIS A CA 1
ATOM 1360 C C . HIS A 1 168 ? 6.997 5.056 -2.784 1.00 92.62 168 HIS A C 1
ATOM 1362 O O . HIS A 1 168 ? 8.050 4.656 -3.270 1.00 92.62 168 HIS A O 1
ATOM 1368 N N . ILE A 1 169 ? 6.241 5.976 -3.400 1.00 91.50 169 ILE A N 1
ATOM 1369 C CA . ILE A 1 169 ? 6.576 6.537 -4.722 1.00 91.50 169 ILE A CA 1
ATOM 1370 C C . ILE A 1 169 ? 7.982 7.128 -4.732 1.00 91.50 169 ILE A C 1
ATOM 1372 O O . ILE A 1 169 ? 8.730 6.920 -5.680 1.00 91.50 169 ILE A O 1
ATOM 1376 N N . THR A 1 170 ? 8.350 7.885 -3.698 1.00 91.12 170 THR A N 1
ATOM 1377 C CA . THR A 1 170 ? 9.663 8.535 -3.645 1.00 91.12 170 THR A CA 1
ATOM 1378 C C . THR A 1 170 ? 10.777 7.495 -3.613 1.00 91.12 170 THR A C 1
ATOM 1380 O O . THR A 1 170 ? 11.768 7.642 -4.323 1.00 91.12 170 THR A O 1
ATOM 1383 N N . PHE A 1 171 ? 10.611 6.436 -2.820 1.00 89.31 171 PHE A N 1
ATOM 1384 C CA . PHE A 1 171 ? 11.567 5.336 -2.762 1.00 89.31 171 PHE A CA 1
ATOM 1385 C C . PHE A 1 171 ? 11.711 4.628 -4.117 1.00 89.31 171 PHE A C 1
ATOM 1387 O O . PHE A 1 171 ? 12.836 4.437 -4.584 1.00 89.31 171 PHE A O 1
ATOM 1394 N N . ASP A 1 172 ? 10.599 4.316 -4.777 1.00 87.19 172 ASP A N 1
ATOM 1395 C CA . ASP A 1 172 ? 10.596 3.628 -6.069 1.00 87.19 172 ASP A CA 1
ATOM 1396 C C . ASP A 1 172 ? 11.188 4.490 -7.182 1.00 87.19 172 ASP A C 1
ATOM 1398 O O . ASP A 1 172 ? 12.078 4.047 -7.902 1.00 87.19 172 ASP A O 1
ATOM 1402 N N . VAL A 1 173 ? 10.786 5.760 -7.279 1.00 87.19 173 VAL A N 1
ATOM 1403 C CA . VAL A 1 173 ? 11.334 6.697 -8.270 1.00 87.19 173 VAL A CA 1
ATOM 1404 C C . VAL A 1 173 ? 12.841 6.859 -8.088 1.00 87.19 173 VAL A C 1
ATOM 1406 O O . VAL A 1 173 ? 13.573 6.790 -9.072 1.00 87.19 173 VAL A O 1
ATOM 1409 N N . ILE A 1 174 ? 13.324 7.016 -6.848 1.00 86.75 174 ILE A N 1
ATOM 1410 C CA . 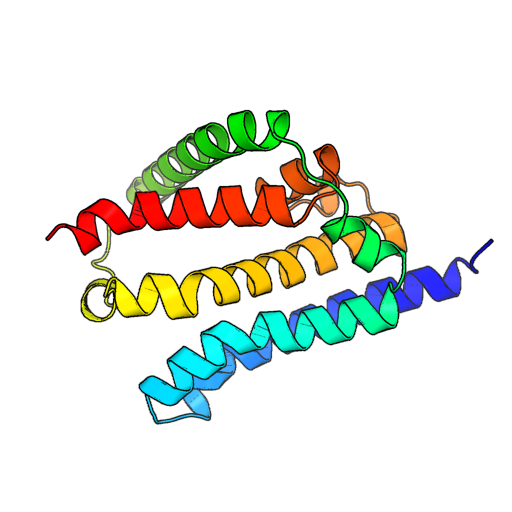ILE A 1 174 ? 14.766 7.084 -6.564 1.00 86.75 174 ILE A CA 1
ATOM 1411 C C . ILE A 1 174 ? 15.466 5.788 -6.986 1.00 86.75 174 ILE A C 1
ATOM 1413 O O . ILE A 1 174 ? 16.542 5.842 -7.579 1.00 86.75 174 ILE A O 1
ATOM 1417 N N . SER A 1 175 ? 14.848 4.637 -6.727 1.00 81.38 175 SER A N 1
ATOM 1418 C CA . SER A 1 175 ? 15.387 3.328 -7.110 1.00 81.38 175 SER A CA 1
ATOM 1419 C C . SER A 1 175 ? 15.411 3.123 -8.629 1.00 81.38 175 SER A C 1
ATOM 1421 O O . SER A 1 175 ? 16.293 2.432 -9.137 1.00 81.38 175 SER A O 1
ATOM 1423 N N . PHE A 1 176 ? 14.495 3.756 -9.368 1.00 81.88 176 PHE A N 1
ATOM 1424 C CA . PHE A 1 176 ? 14.449 3.716 -10.830 1.00 81.88 176 PHE A CA 1
ATOM 1425 C C . PHE A 1 176 ? 15.376 4.732 -11.507 1.00 81.88 176 PHE A C 1
ATOM 1427 O O . PHE A 1 176 ? 15.706 4.535 -12.676 1.00 81.88 176 PHE A O 1
ATOM 1434 N N . LEU A 1 177 ? 15.849 5.781 -10.817 1.00 82.31 177 LEU A N 1
ATOM 1435 C CA . LEU A 1 177 ? 16.733 6.804 -11.406 1.00 82.31 177 LEU A CA 1
ATOM 1436 C C . LEU A 1 177 ? 17.941 6.224 -12.171 1.00 82.31 177 LEU A C 1
ATOM 1438 O O . LEU A 1 177 ? 18.176 6.670 -13.293 1.00 82.31 177 LEU A O 1
ATOM 1442 N N . PRO A 1 178 ? 18.692 5.227 -11.658 1.00 76.12 178 PRO A N 1
ATOM 1443 C CA . PRO A 1 178 ? 19.834 4.663 -12.383 1.00 76.12 178 PRO A CA 1
ATOM 1444 C C . PRO A 1 178 ? 19.458 3.924 -13.674 1.00 76.12 178 PRO A C 1
ATOM 1446 O O . PRO A 1 178 ? 20.326 3.694 -14.512 1.00 76.12 178 PRO A O 1
ATOM 1449 N N . ILE A 1 179 ? 18.196 3.507 -13.806 1.00 74.50 179 ILE A N 1
ATOM 1450 C CA . ILE A 1 179 ? 17.656 2.819 -14.985 1.00 74.50 179 ILE A CA 1
ATOM 1451 C C . ILE A 1 179 ? 17.102 3.854 -15.972 1.00 74.50 179 ILE A C 1
ATOM 1453 O O . ILE A 1 179 ? 17.369 3.756 -17.160 1.00 74.50 179 ILE A O 1
ATOM 1457 N N . LEU A 1 180 ? 16.392 4.872 -15.477 1.00 71.69 180 LEU A N 1
ATOM 1458 C CA . LEU A 1 180 ? 15.730 5.909 -16.281 1.00 71.69 180 LEU A CA 1
ATOM 1459 C C . LEU A 1 180 ? 16.673 6.988 -16.844 1.00 71.69 180 LEU A C 1
ATOM 1461 O O . LEU A 1 180 ? 16.258 7.765 -17.704 1.00 71.69 180 LEU A O 1
ATOM 1465 N N . LEU A 1 181 ? 17.895 7.097 -16.311 1.00 73.88 181 LEU A N 1
ATOM 1466 C CA . LEU A 1 181 ? 18.928 8.043 -16.759 1.00 73.88 181 LEU A CA 1
ATOM 1467 C C . LEU A 1 181 ? 19.984 7.409 -17.685 1.00 73.88 181 LEU A C 1
ATOM 1469 O O . LEU A 1 181 ? 20.914 8.107 -18.092 1.00 73.88 181 LEU A O 1
ATOM 1473 N N . LYS A 1 182 ? 19.873 6.108 -17.975 1.00 62.50 182 LYS A N 1
ATOM 1474 C CA . LYS A 1 182 ? 20.687 5.406 -18.979 1.00 62.50 182 LYS A CA 1
ATOM 1475 C C . LYS A 1 182 ? 20.027 5.482 -20.349 1.00 62.50 182 LYS A C 1
ATOM 1477 O O . LYS A 1 182 ? 20.797 5.540 -21.331 1.00 62.50 182 LYS A O 1
#

Sequence (182 aa):
MENPLIDRKKGYLIILIAIITGSLYQALPHVISSTVALETLGAYFNVLIMFIVLFLLLKSEFLDWFKHFSFKWLIIGIPFLLIVGTLASSIWSLIAGGTTENSINSVLSWEYVIKNVPFMLLGEELLSIGVLYAAWKKLGWQFWQASRLVLNYLFKKSNSIWVTWIVHITFDVISFLPILLK